Protein AF-A0A529L038-F1 (afdb_monomer)

Sequence (67 aa):
MIKSLVGGVIAATAFVMLSSSAIADPEIVKGPAAEPDCFAPWAADTQFFKYPKKDGPYRIALANGYI

Secondary structure (DSSP, 8-state):
-HHHHHHHHHHHHHHHHTTGGG--PPEEE----SSTTTS--SSTT--EEE-PPPPSSP---------

Structure (mmCIF, N/CA/C/O backbone):
data_AF-A0A52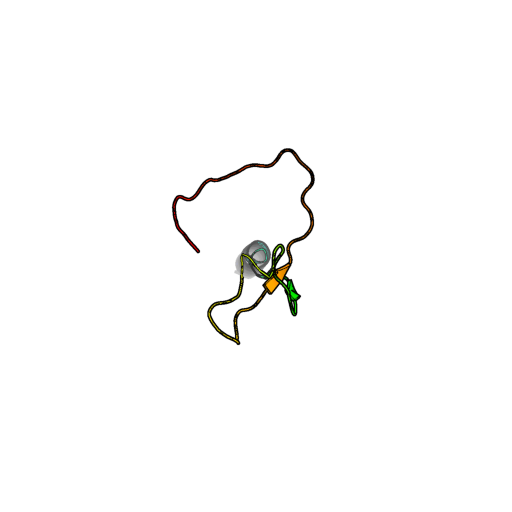9L038-F1
#
_entry.id   AF-A0A529L038-F1
#
loop_
_atom_site.group_PDB
_atom_site.id
_atom_site.type_symbol
_atom_site.label_atom_id
_atom_site.label_alt_id
_atom_site.label_comp_id
_atom_site.label_asym_id
_atom_site.label_entity_id
_atom_site.label_seq_id
_atom_site.pdbx_PDB_ins_code
_atom_site.Cartn_x
_atom_site.Cartn_y
_atom_site.Cartn_z
_atom_site.occupancy
_atom_site.B_iso_or_equiv
_atom_site.auth_seq_id
_atom_site.auth_comp_id
_atom_site.auth_asym_id
_atom_site.auth_atom_id
_atom_site.pdbx_PDB_model_num
ATOM 1 N N . MET A 1 1 ? -44.918 -1.456 26.528 1.00 65.62 1 MET A N 1
ATOM 2 C CA . MET A 1 1 ? -44.384 -2.121 25.315 1.00 65.62 1 MET A CA 1
ATOM 3 C C . MET A 1 1 ? -43.789 -1.138 24.308 1.00 65.62 1 MET A C 1
ATOM 5 O O . MET A 1 1 ? -42.607 -1.260 24.029 1.00 65.62 1 MET A O 1
ATOM 9 N N . ILE A 1 2 ? -44.526 -0.127 23.828 1.00 79.31 2 ILE A N 1
ATOM 10 C CA . ILE A 1 2 ? -44.036 0.837 22.812 1.00 79.31 2 ILE A CA 1
ATOM 11 C C . ILE A 1 2 ? -42.753 1.587 23.222 1.00 79.31 2 ILE A C 1
ATOM 13 O O . ILE A 1 2 ? -41.832 1.693 22.422 1.00 79.31 2 ILE A O 1
ATOM 17 N N . LYS A 1 3 ? -42.634 2.029 24.482 1.00 77.31 3 LYS A N 1
ATOM 18 C CA . LYS A 1 3 ? -41.421 2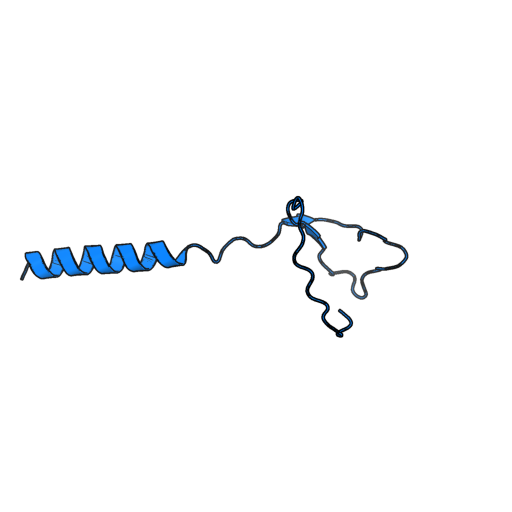.709 24.986 1.00 77.31 3 LYS A CA 1
ATOM 19 C C . LYS A 1 3 ? -40.158 1.832 24.933 1.00 77.31 3 LYS A C 1
ATOM 21 O O . LYS A 1 3 ? -39.104 2.318 24.539 1.00 77.31 3 LYS A O 1
ATOM 26 N N . SER A 1 4 ? -40.270 0.547 25.281 1.00 81.12 4 SER A N 1
ATOM 27 C CA . SER A 1 4 ? -39.147 -0.403 25.188 1.00 81.12 4 SER A CA 1
ATOM 28 C C . SER A 1 4 ? -38.796 -0.747 23.745 1.00 81.12 4 SER A C 1
ATOM 30 O O . SER A 1 4 ? -37.622 -0.914 23.441 1.00 81.12 4 SER A O 1
ATOM 32 N N . LEU A 1 5 ? -39.791 -0.813 22.856 1.00 88.62 5 LEU A N 1
ATOM 33 C CA . LEU A 1 5 ? -39.564 -1.059 21.433 1.00 88.62 5 LEU A CA 1
ATOM 34 C C . LEU A 1 5 ? -38.779 0.099 20.795 1.00 88.62 5 LEU A C 1
ATOM 36 O O . LEU A 1 5 ? -37.771 -0.129 20.137 1.00 88.62 5 LEU A O 1
ATOM 40 N N . VAL A 1 6 ? -39.193 1.342 21.061 1.00 90.56 6 VAL A N 1
ATOM 41 C CA . VAL A 1 6 ? -38.503 2.548 20.573 1.00 90.56 6 VAL A CA 1
ATOM 42 C C . VAL A 1 6 ? -37.081 2.632 21.134 1.00 90.56 6 VAL A C 1
ATOM 44 O O . VAL A 1 6 ? -36.144 2.877 20.379 1.00 90.56 6 VAL A O 1
ATOM 47 N N . GLY A 1 7 ? -36.895 2.358 22.430 1.00 90.75 7 GLY A N 1
ATOM 48 C CA . GLY A 1 7 ? -35.562 2.312 23.040 1.00 90.75 7 GLY A CA 1
ATOM 49 C C . GLY A 1 7 ? -34.649 1.251 22.412 1.00 90.75 7 GLY A C 1
ATOM 50 O O . GLY A 1 7 ? -33.485 1.532 22.136 1.00 90.75 7 GLY A O 1
ATOM 51 N N . GLY A 1 8 ? -35.186 0.062 22.121 1.00 92.69 8 GLY A N 1
ATOM 52 C CA . GLY A 1 8 ? -34.448 -1.015 21.454 1.00 92.69 8 GLY A CA 1
ATOM 53 C C . GLY A 1 8 ? -34.014 -0.660 20.029 1.00 92.69 8 GLY A C 1
ATOM 54 O O . GLY A 1 8 ? -32.867 -0.902 19.661 1.00 92.69 8 GLY A O 1
ATOM 55 N N . VAL A 1 9 ? -34.892 -0.024 19.245 1.00 93.62 9 VAL A N 1
ATOM 56 C CA . VAL A 1 9 ? -34.575 0.425 17.875 1.00 93.62 9 VAL A CA 1
ATOM 57 C C . VAL A 1 9 ? -33.488 1.505 17.875 1.00 93.62 9 VAL A C 1
ATOM 59 O O . VAL A 1 9 ? -32.562 1.446 17.064 1.00 93.62 9 VAL A O 1
ATOM 62 N N . ILE A 1 10 ? -33.548 2.463 18.806 1.00 93.56 10 ILE A N 1
ATOM 63 C CA . ILE A 1 10 ? -32.522 3.509 18.944 1.00 93.56 10 ILE A CA 1
ATOM 64 C C . ILE A 1 10 ? -31.160 2.888 19.284 1.00 93.56 10 ILE A C 1
ATOM 66 O O . ILE A 1 10 ? -30.160 3.218 18.646 1.00 93.56 10 ILE A O 1
ATOM 70 N N . ALA A 1 11 ? -31.122 1.954 20.238 1.00 92.12 11 ALA A N 1
ATOM 71 C CA . ALA A 1 11 ? -29.889 1.277 20.633 1.00 92.12 11 ALA A CA 1
ATOM 72 C C . ALA A 1 11 ? -29.273 0.468 19.478 1.00 92.12 11 ALA A C 1
ATOM 74 O O . ALA A 1 11 ? -28.076 0.581 19.222 1.00 92.12 11 ALA A O 1
ATOM 75 N N . ALA A 1 12 ? -30.083 -0.293 18.735 1.00 90.31 12 ALA A N 1
ATOM 76 C CA . ALA A 1 12 ? -29.606 -1.066 17.588 1.00 90.31 12 ALA A CA 1
ATOM 77 C C . ALA A 1 12 ? -29.035 -0.167 16.477 1.00 90.31 12 ALA A C 1
ATOM 79 O O . ALA A 1 12 ? -27.973 -0.453 15.929 1.00 90.31 12 ALA A O 1
ATOM 80 N N . THR A 1 13 ? -29.695 0.958 16.193 1.00 89.06 13 THR A N 1
ATOM 81 C CA . THR A 1 13 ? -29.235 1.918 15.177 1.00 89.06 13 THR A CA 1
ATOM 82 C C . THR A 1 13 ? -27.900 2.558 15.576 1.00 89.06 13 THR A C 1
ATOM 84 O O . THR A 1 13 ? -27.004 2.695 14.744 1.00 89.06 13 THR A O 1
ATOM 87 N N . ALA A 1 14 ? -27.723 2.892 16.859 1.00 87.94 14 ALA A N 1
ATOM 88 C CA . ALA A 1 14 ? -26.457 3.410 17.377 1.00 87.94 14 ALA A CA 1
ATOM 89 C C . ALA A 1 14 ? -25.310 2.388 17.255 1.00 87.94 14 ALA A C 1
ATOM 91 O O . ALA A 1 14 ? -24.201 2.759 16.871 1.00 87.94 14 ALA A O 1
ATOM 92 N N . PHE A 1 15 ? -25.580 1.103 17.513 1.00 86.75 15 PHE A N 1
ATOM 93 C CA . PHE A 1 15 ? -24.592 0.030 17.352 1.00 86.75 15 PHE A CA 1
ATOM 94 C C . PHE A 1 15 ? -24.136 -0.155 15.900 1.00 86.75 15 PHE A C 1
ATOM 96 O O . PHE A 1 15 ? -22.947 -0.342 15.653 1.00 86.75 15 PHE A O 1
ATOM 103 N N . VAL A 1 16 ? -25.047 -0.049 14.930 1.00 84.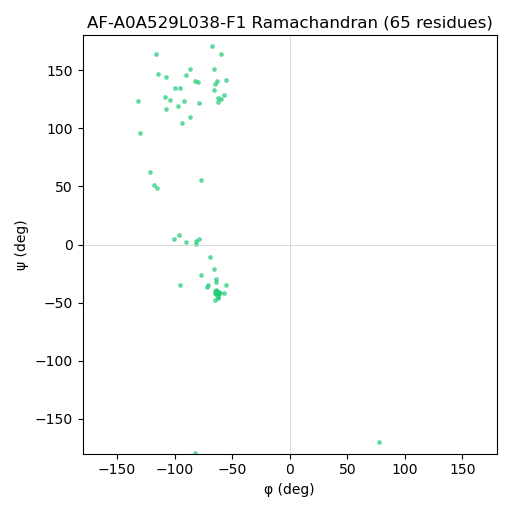56 16 VAL A N 1
ATOM 104 C CA . VAL A 1 16 ? -24.691 -0.154 13.505 1.00 84.56 16 VAL A CA 1
ATOM 105 C C . VAL A 1 16 ? -23.761 0.988 13.083 1.00 84.56 16 VAL A C 1
ATOM 107 O O . VAL A 1 16 ? -22.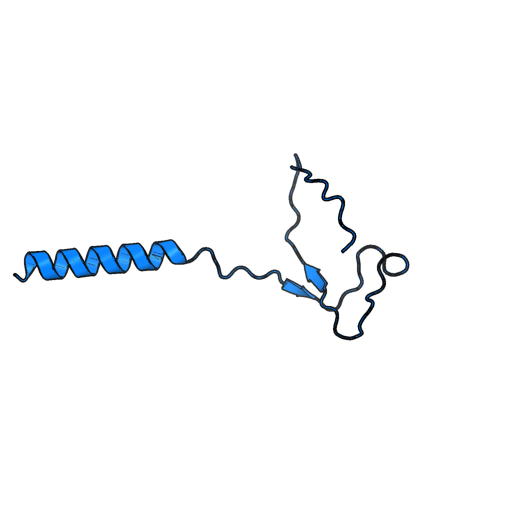755 0.741 12.422 1.00 84.56 16 VAL A O 1
ATOM 110 N N . MET A 1 17 ? -24.022 2.223 13.526 1.00 80.38 17 MET A N 1
ATOM 111 C CA . MET A 1 17 ? -23.207 3.389 13.148 1.00 80.38 17 MET A CA 1
ATOM 112 C C . MET A 1 17 ? -21.752 3.315 13.643 1.00 80.38 17 MET A C 1
ATOM 114 O O . MET A 1 17 ? -20.849 3.811 12.965 1.00 80.38 17 MET A O 1
ATOM 118 N N . LEU A 1 18 ? -21.499 2.638 14.769 1.00 79.38 18 LEU A N 1
ATOM 119 C CA . LEU A 1 18 ? -20.154 2.424 15.325 1.00 79.38 18 LEU A CA 1
ATOM 120 C C . LEU A 1 18 ? -19.275 1.477 14.481 1.00 79.38 18 LEU A C 1
ATOM 122 O O . LEU A 1 18 ? -18.071 1.406 14.706 1.00 79.38 18 LEU A O 1
ATOM 126 N N . SER A 1 19 ? -19.848 0.783 13.492 1.00 67.94 19 SER A N 1
ATOM 127 C CA . SER A 1 19 ? -19.157 -0.225 12.665 1.00 67.94 19 SER A CA 1
ATOM 128 C C . SER A 1 19 ? -18.505 0.348 11.394 1.00 67.94 19 SER A C 1
ATOM 130 O O . SER A 1 19 ? -17.962 -0.399 10.584 1.00 67.94 19 SER A O 1
ATOM 132 N N . SER A 1 20 ? -18.573 1.665 11.179 1.00 64.12 20 SER A N 1
ATOM 133 C CA . SER A 1 20 ? -18.290 2.293 9.874 1.00 64.12 20 SER A CA 1
ATOM 134 C C . SER A 1 20 ? -16.800 2.515 9.562 1.00 64.12 20 SER A C 1
ATOM 136 O O . SER A 1 20 ? -16.470 3.097 8.533 1.00 64.12 20 SER A O 1
ATOM 138 N N . SER A 1 21 ? -15.877 2.084 10.424 1.00 62.62 21 SER A N 1
ATOM 139 C CA . SER A 1 21 ? -14.435 2.352 10.282 1.00 62.62 21 SER A CA 1
ATOM 140 C C . SER A 1 21 ? -13.690 1.413 9.320 1.00 62.62 21 SER A C 1
ATOM 142 O O . SER A 1 21 ? -12.485 1.572 9.143 1.00 62.62 21 SER A O 1
ATOM 144 N N . ALA A 1 22 ? -14.375 0.455 8.688 1.00 64.00 22 ALA A N 1
ATOM 145 C CA . ALA A 1 22 ? -13.740 -0.630 7.933 1.00 64.00 22 ALA A CA 1
ATOM 146 C C . ALA A 1 22 ? -13.702 -0.456 6.397 1.00 64.00 22 ALA A C 1
ATOM 148 O O . ALA A 1 22 ? -13.256 -1.374 5.720 1.00 64.00 22 ALA A O 1
ATOM 149 N N . ILE A 1 23 ? -14.145 0.675 5.826 1.00 62.12 23 ILE A N 1
ATOM 150 C CA . ILE A 1 23 ? -14.233 0.864 4.354 1.00 62.12 23 ILE A CA 1
ATOM 151 C C . ILE A 1 23 ? -13.288 1.969 3.855 1.00 62.12 23 ILE A C 1
ATOM 153 O O . ILE A 1 23 ? -13.687 2.878 3.134 1.00 62.12 23 ILE A O 1
ATOM 157 N N . ALA A 1 24 ? -12.024 1.935 4.268 1.00 70.00 24 ALA A N 1
ATOM 158 C CA . ALA A 1 24 ? -11.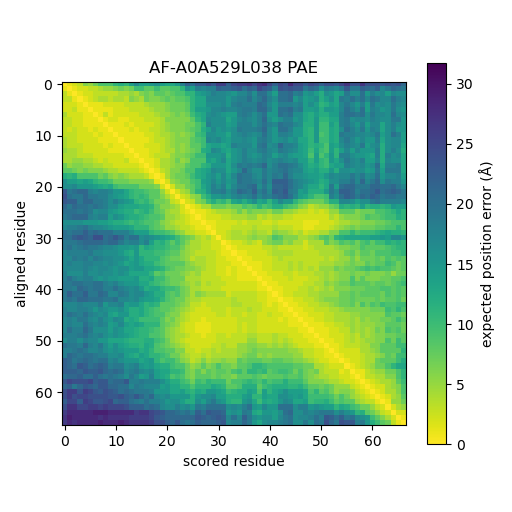002 2.847 3.752 1.00 70.00 24 ALA A CA 1
ATOM 159 C C . ALA A 1 24 ? -9.862 2.049 3.115 1.00 70.00 24 ALA A C 1
ATOM 161 O O . ALA A 1 24 ? -8.724 2.092 3.587 1.00 70.00 24 ALA A O 1
ATOM 162 N N . ASP A 1 25 ? -10.186 1.297 2.062 1.00 76.12 25 ASP A N 1
ATOM 163 C CA . ASP A 1 25 ? -9.167 0.640 1.247 1.00 76.12 25 ASP A CA 1
ATOM 164 C C . ASP A 1 25 ? -8.270 1.702 0.584 1.00 76.12 25 ASP A C 1
ATOM 166 O O . ASP A 1 25 ? -8.755 2.765 0.175 1.00 76.12 25 ASP A O 1
ATOM 170 N N . PRO A 1 26 ? -6.951 1.466 0.498 1.00 84.62 26 PRO A N 1
ATOM 171 C CA . PRO A 1 26 ? -6.032 2.413 -0.115 1.00 84.62 26 PRO A CA 1
ATOM 172 C C . PRO A 1 26 ? -6.295 2.569 -1.618 1.00 84.62 26 PRO A C 1
ATOM 174 O O . PRO A 1 26 ? -6.729 1.643 -2.302 1.00 84.62 26 PRO A O 1
ATOM 177 N N . GLU A 1 27 ? -5.984 3.752 -2.150 1.00 88.69 27 GLU A N 1
ATOM 178 C CA . GLU A 1 27 ? -6.153 4.057 -3.573 1.00 88.69 27 GLU A CA 1
ATOM 179 C C . GLU A 1 27 ? -5.269 3.125 -4.420 1.00 88.69 27 GLU A C 1
ATOM 181 O O . GLU A 1 27 ? -4.048 3.105 -4.245 1.00 88.69 27 GLU A O 1
ATOM 186 N N . ILE A 1 28 ? -5.872 2.373 -5.350 1.00 91.38 28 ILE A N 1
ATOM 187 C CA . ILE A 1 28 ? -5.131 1.575 -6.336 1.00 91.38 28 ILE A CA 1
ATOM 188 C C . ILE A 1 28 ? -4.644 2.502 -7.450 1.00 91.38 28 ILE A C 1
ATOM 190 O O . ILE A 1 28 ? -5.438 3.143 -8.138 1.00 91.38 28 ILE A O 1
ATOM 194 N N . VAL A 1 29 ? -3.333 2.538 -7.663 1.00 90.31 29 VAL A N 1
ATOM 195 C CA . VAL A 1 29 ? -2.673 3.326 -8.707 1.00 90.31 29 VAL A CA 1
ATOM 196 C C . VAL A 1 29 ? -1.965 2.419 -9.712 1.00 90.31 29 VAL A C 1
ATOM 198 O O . VAL A 1 29 ? -1.729 1.239 -9.466 1.00 90.31 29 VAL A O 1
ATOM 201 N N . LYS A 1 30 ? -1.610 2.970 -10.877 1.00 85.44 30 LYS A N 1
ATOM 202 C CA . LYS A 1 30 ? -0.979 2.217 -11.977 1.00 85.44 30 LYS A CA 1
ATOM 203 C C . LYS A 1 30 ? 0.527 1.951 -11.786 1.00 85.44 30 LYS A C 1
ATOM 205 O O . LYS A 1 30 ? 1.156 1.415 -12.691 1.00 85.44 30 LYS A O 1
ATOM 210 N N . GLY A 1 31 ? 1.098 2.317 -10.637 1.00 80.56 31 GLY A N 1
ATOM 211 C CA . GLY A 1 31 ? 2.541 2.255 -10.387 1.00 80.56 31 GLY A CA 1
ATOM 212 C C . GLY A 1 31 ? 3.321 3.407 -11.042 1.00 80.56 31 GLY A C 1
ATOM 213 O O . GLY A 1 31 ? 2.708 4.366 -11.524 1.00 80.56 31 GLY A O 1
ATOM 214 N N . PRO A 1 32 ? 4.664 3.338 -11.058 1.00 85.88 32 PRO A N 1
ATOM 215 C CA . PRO A 1 32 ? 5.479 2.203 -10.620 1.00 85.88 32 PRO A CA 1
ATOM 216 C C . PRO A 1 32 ? 5.703 2.174 -9.095 1.00 85.88 32 PRO A C 1
ATOM 218 O O . PRO A 1 32 ? 5.194 3.025 -8.362 1.00 85.88 32 PRO A O 1
ATOM 221 N N . ALA A 1 33 ? 6.450 1.176 -8.610 1.00 85.19 33 ALA A N 1
ATOM 222 C CA . ALA A 1 33 ? 6.955 1.171 -7.239 1.00 85.19 33 ALA A CA 1
ATOM 223 C C . ALA A 1 33 ? 7.857 2.391 -6.984 1.00 85.19 33 ALA A C 1
ATOM 225 O O . ALA A 1 33 ? 8.342 3.020 -7.923 1.00 85.19 33 ALA A O 1
ATOM 226 N N . ALA A 1 34 ? 8.117 2.693 -5.708 1.00 84.69 34 ALA A N 1
ATOM 227 C CA . ALA A 1 34 ? 9.002 3.796 -5.329 1.00 84.69 34 ALA A CA 1
ATOM 228 C C . ALA A 1 34 ? 10.399 3.685 -5.971 1.00 84.69 34 ALA A C 1
ATOM 230 O O . ALA A 1 34 ? 10.963 4.705 -6.343 1.00 84.69 34 ALA A O 1
ATOM 231 N N . GLU A 1 35 ? 10.899 2.455 -6.142 1.00 87.06 35 GLU A N 1
ATOM 232 C CA . GLU A 1 35 ? 12.101 2.138 -6.921 1.00 87.06 35 GLU A CA 1
ATOM 233 C C . GLU A 1 35 ? 11.795 0.990 -7.895 1.00 87.06 35 GLU A C 1
ATOM 235 O O . GLU A 1 35 ? 11.821 -0.176 -7.492 1.00 87.06 35 GLU A O 1
ATOM 240 N N . PRO A 1 36 ? 11.452 1.287 -9.160 1.00 87.81 36 PRO A N 1
ATOM 241 C CA . PRO A 1 36 ? 10.952 0.289 -10.108 1.00 87.81 36 PRO A CA 1
ATOM 242 C C . PRO A 1 36 ? 11.973 -0.805 -10.448 1.00 87.81 36 PRO A C 1
ATOM 244 O O . PRO A 1 36 ? 11.585 -1.949 -10.670 1.00 87.81 36 PRO A O 1
ATOM 247 N N . ASP A 1 37 ? 13.264 -0.460 -10.446 1.00 89.25 37 ASP A N 1
ATOM 248 C CA . ASP A 1 37 ? 14.354 -1.388 -10.772 1.00 89.25 37 ASP A CA 1
ATOM 249 C C . ASP A 1 37 ? 14.665 -2.356 -9.616 1.00 89.25 37 ASP A C 1
ATOM 251 O O . ASP A 1 37 ? 15.144 -3.467 -9.841 1.00 89.25 37 ASP A O 1
ATOM 255 N N . CYS A 1 38 ? 14.371 -1.954 -8.374 1.00 86.94 38 CYS A N 1
ATOM 256 C CA . CYS A 1 38 ? 14.598 -2.758 -7.168 1.00 86.94 38 CYS A CA 1
ATOM 257 C C . CYS A 1 38 ? 13.351 -3.544 -6.741 1.00 86.94 38 CYS A C 1
ATOM 259 O O . CYS A 1 38 ? 13.464 -4.650 -6.217 1.00 86.94 38 CYS A O 1
ATOM 261 N N . PHE A 1 39 ? 12.163 -2.968 -6.944 1.00 87.00 39 PHE A N 1
ATOM 262 C CA . PHE A 1 39 ? 10.874 -3.495 -6.488 1.00 87.00 39 PHE A CA 1
ATOM 263 C C . PHE A 1 39 ? 9.962 -3.808 -7.676 1.00 87.00 39 PHE A C 1
ATOM 265 O O . PHE A 1 39 ? 8.815 -3.355 -7.749 1.00 87.00 39 PHE A O 1
ATOM 272 N N . ALA A 1 40 ? 10.493 -4.567 -8.634 1.00 88.25 40 ALA A N 1
ATOM 273 C CA . ALA A 1 40 ? 9.719 -5.043 -9.767 1.00 88.25 40 ALA A CA 1
ATOM 274 C C . ALA A 1 40 ? 8.624 -6.016 -9.287 1.00 88.25 40 ALA A C 1
ATOM 276 O O . ALA A 1 40 ? 8.909 -6.923 -8.498 1.00 88.25 40 ALA A O 1
ATOM 277 N N . PRO A 1 41 ? 7.372 -5.861 -9.748 1.00 86.62 41 PRO A N 1
ATOM 278 C CA . PRO A 1 41 ? 6.314 -6.794 -9.401 1.00 86.62 41 PRO A CA 1
ATOM 279 C C . PRO A 1 41 ? 6.617 -8.180 -9.977 1.00 86.62 41 PRO A C 1
ATOM 281 O O . PRO A 1 41 ? 7.027 -8.310 -11.131 1.00 86.62 41 PRO A O 1
ATOM 284 N N . TRP A 1 42 ? 6.376 -9.227 -9.188 1.00 86.19 42 TRP A N 1
ATOM 285 C CA . TRP A 1 42 ? 6.578 -10.603 -9.648 1.00 86.19 42 TRP A CA 1
ATOM 286 C C . TRP A 1 42 ? 5.508 -11.033 -10.664 1.00 86.19 42 TRP A C 1
ATOM 288 O O . TRP A 1 42 ? 5.807 -11.735 -11.630 1.00 86.19 42 TRP A O 1
ATOM 298 N N . ALA A 1 43 ? 4.266 -10.584 -10.474 1.00 89.06 43 ALA A N 1
ATOM 299 C CA . ALA A 1 43 ? 3.146 -10.881 -11.360 1.00 89.06 43 ALA A CA 1
ATOM 300 C C . ALA A 1 43 ? 2.636 -9.617 -12.064 1.00 89.06 43 ALA A C 1
ATOM 302 O O . ALA A 1 43 ? 2.650 -8.521 -11.500 1.00 89.06 43 ALA A O 1
ATOM 303 N N . ALA A 1 44 ? 2.154 -9.771 -13.299 1.00 88.31 44 ALA A N 1
ATOM 304 C CA . ALA A 1 44 ? 1.689 -8.660 -14.133 1.00 88.31 44 ALA A CA 1
ATOM 305 C C . ALA A 1 44 ? 0.437 -7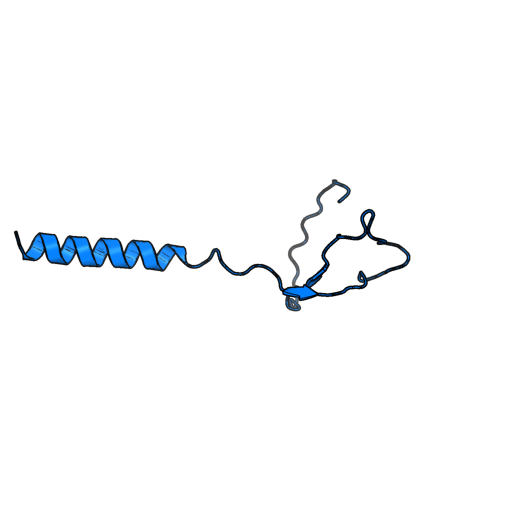.945 -13.587 1.00 88.31 44 ALA A C 1
ATOM 307 O O . ALA A 1 44 ? 0.173 -6.804 -13.955 1.00 88.31 44 ALA A O 1
ATOM 308 N N . ASP A 1 45 ? -0.332 -8.606 -12.724 1.00 89.62 45 ASP A N 1
ATOM 309 C CA . ASP A 1 45 ? -1.552 -8.102 -12.091 1.00 89.62 45 ASP A CA 1
ATOM 310 C C . ASP A 1 45 ? -1.312 -7.512 -10.690 1.00 89.62 45 ASP A C 1
ATOM 312 O O . ASP A 1 45 ? -2.262 -7.149 -9.994 1.00 89.62 45 ASP A O 1
ATOM 316 N N . THR A 1 46 ? -0.047 -7.369 -10.281 1.00 90.75 46 THR A N 1
ATOM 317 C CA . THR A 1 46 ? 0.315 -6.754 -8.998 1.00 90.75 46 THR A CA 1
ATOM 318 C C . THR A 1 46 ? -0.209 -5.315 -8.919 1.00 90.75 46 THR A C 1
ATOM 320 O O . THR A 1 46 ? 0.088 -4.479 -9.775 1.00 90.75 46 THR A O 1
ATOM 323 N N . GLN A 1 47 ? -0.977 -5.013 -7.870 1.00 90.50 47 GLN A N 1
ATOM 324 C CA . GLN A 1 47 ? -1.557 -3.689 -7.637 1.00 90.50 47 GLN A CA 1
ATOM 325 C C . GLN A 1 47 ? -0.626 -2.798 -6.810 1.00 90.50 47 GLN A C 1
ATOM 327 O O . GLN A 1 47 ? 0.044 -3.260 -5.888 1.00 90.50 47 GLN A O 1
ATOM 332 N N . PHE A 1 48 ? -0.639 -1.495 -7.094 1.00 89.69 48 PHE A N 1
ATOM 333 C CA . PHE A 1 48 ? 0.075 -0.499 -6.299 1.00 89.69 48 PHE A CA 1
ATOM 334 C C . PHE A 1 48 ? -0.917 0.264 -5.435 1.00 89.69 48 PHE A C 1
ATOM 336 O O . PHE A 1 48 ? -1.857 0.863 -5.950 1.00 89.69 48 PHE A O 1
ATOM 343 N N . PHE A 1 49 ? -0.688 0.274 -4.127 1.00 90.62 49 PHE A N 1
ATOM 344 C CA . PHE A 1 49 ? -1.511 1.020 -3.183 1.00 90.62 49 PHE A CA 1
ATOM 345 C C . PHE A 1 49 ? -0.847 2.341 -2.814 1.00 90.62 49 PHE A C 1
ATOM 347 O O . PHE A 1 49 ? 0.342 2.389 -2.494 1.00 90.62 49 PHE A O 1
ATOM 354 N N . LYS A 1 50 ? -1.630 3.416 -2.811 1.00 85.88 50 LYS A N 1
ATOM 355 C CA . LYS A 1 50 ? -1.187 4.743 -2.402 1.00 85.88 50 LYS A CA 1
ATOM 356 C C . LYS A 1 50 ? -1.806 5.113 -1.063 1.00 85.88 50 LYS A C 1
ATOM 358 O O . LYS A 1 50 ? -3.022 5.103 -0.882 1.00 85.88 50 LYS A O 1
ATOM 363 N N . TYR A 1 51 ? -0.934 5.493 -0.136 1.00 85.31 51 TYR A N 1
ATOM 364 C CA . TYR A 1 51 ? -1.310 5.978 1.183 1.00 85.31 51 TYR A CA 1
ATOM 365 C C . TYR A 1 51 ? -1.075 7.488 1.267 1.00 85.31 51 TYR A C 1
ATOM 367 O O . TYR A 1 51 ? -0.096 7.987 0.702 1.00 85.31 51 TYR A O 1
ATOM 375 N N . PRO A 1 52 ? -1.931 8.237 1.983 1.00 85.44 52 PRO A N 1
ATOM 376 C CA . PRO A 1 52 ? -1.659 9.632 2.291 1.00 85.44 52 PRO A CA 1
ATOM 377 C C . PRO A 1 52 ? -0.306 9.782 2.990 1.00 85.44 52 PRO A C 1
ATOM 379 O O . PRO A 1 52 ? 0.059 8.968 3.846 1.00 85.44 52 PRO A O 1
ATOM 382 N N . LYS A 1 53 ? 0.426 10.848 2.650 1.00 86.38 53 LYS A N 1
ATOM 383 C CA . LYS A 1 53 ? 1.667 11.194 3.343 1.00 86.38 53 LYS A CA 1
ATOM 384 C C . LYS A 1 53 ? 1.367 11.378 4.832 1.00 86.38 53 LYS A C 1
ATOM 386 O O . LYS A 1 53 ? 0.46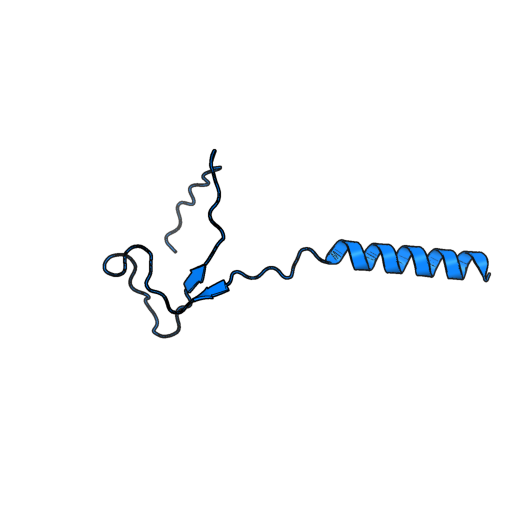9 12.130 5.198 1.00 86.38 53 LYS A O 1
ATOM 391 N N . LYS A 1 54 ? 2.136 10.698 5.678 1.00 85.31 54 LYS A N 1
ATOM 392 C CA . LYS A 1 54 ? 2.153 10.939 7.121 1.00 85.31 54 LYS A CA 1
ATOM 393 C C . LYS A 1 54 ? 3.306 11.881 7.420 1.00 85.31 54 LYS A C 1
ATOM 395 O O . LYS A 1 54 ? 4.399 11.673 6.902 1.00 85.31 54 LYS A O 1
ATOM 400 N N . ASP A 1 55 ? 3.068 12.889 8.242 1.00 89.56 55 ASP A N 1
ATOM 401 C CA . ASP A 1 55 ? 4.148 13.679 8.820 1.00 89.56 55 ASP A CA 1
ATOM 402 C C . ASP A 1 55 ? 4.638 12.998 10.107 1.00 89.56 55 ASP A C 1
ATOM 404 O O . ASP A 1 55 ? 3.902 12.247 10.755 1.00 89.56 55 ASP A O 1
ATOM 408 N N . GLY A 1 56 ? 5.916 13.185 10.435 1.00 87.06 56 GLY A N 1
ATOM 409 C CA . GLY A 1 56 ? 6.538 12.540 11.592 1.00 87.06 56 GLY A CA 1
ATOM 410 C C . GLY A 1 56 ? 5.986 13.033 12.943 1.00 87.06 56 GLY A C 1
ATOM 411 O O . GLY A 1 56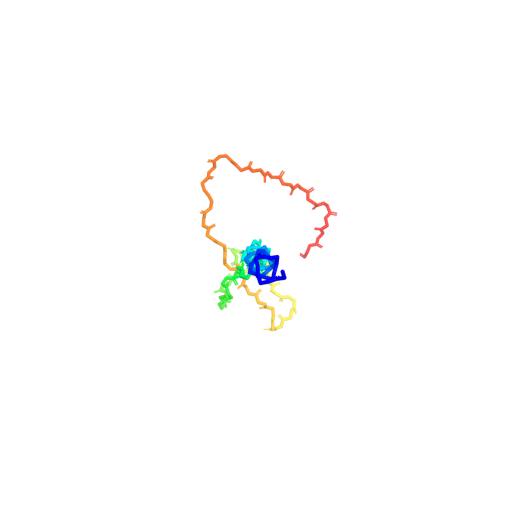 ? 5.274 14.037 12.994 1.00 87.06 56 GLY A O 1
ATOM 412 N N . PRO A 1 57 ? 6.354 12.375 14.059 1.00 90.81 57 PRO A N 1
ATOM 413 C CA . PRO A 1 57 ? 7.293 11.253 14.166 1.00 90.81 57 PRO A CA 1
ATOM 414 C C . PRO A 1 57 ? 6.671 9.902 13.773 1.00 90.81 57 PRO A C 1
ATOM 416 O O . PRO A 1 57 ? 5.536 9.586 14.127 1.00 90.81 57 PRO A O 1
ATOM 419 N N . TYR A 1 58 ? 7.434 9.072 13.058 1.00 86.12 58 TYR A N 1
ATOM 420 C CA . TYR A 1 58 ? 6.956 7.770 12.589 1.00 86.12 58 TYR A CA 1
ATOM 421 C C . TYR A 1 58 ? 7.064 6.690 13.667 1.00 86.12 58 TYR A C 1
ATOM 423 O O . TYR A 1 58 ? 8.067 6.588 14.371 1.00 86.12 58 TYR A O 1
ATOM 431 N N . ARG A 1 59 ? 6.05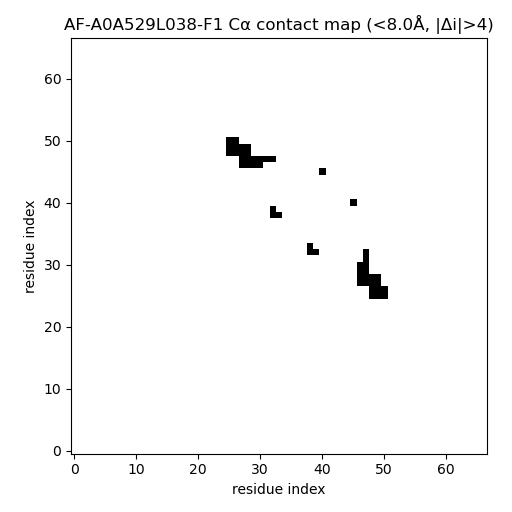1 5.821 13.739 1.00 82.75 59 ARG A N 1
ATOM 432 C CA . ARG A 1 59 ? 6.124 4.553 14.476 1.00 82.75 59 ARG A CA 1
ATOM 433 C C . ARG A 1 59 ? 6.554 3.469 13.494 1.00 82.75 59 ARG A C 1
ATOM 435 O O . ARG A 1 59 ? 5.757 3.060 12.655 1.00 82.75 59 ARG A O 1
ATOM 442 N N . ILE A 1 60 ? 7.813 3.053 13.572 1.00 79.75 60 ILE A N 1
ATOM 443 C CA . ILE A 1 60 ? 8.388 2.038 12.684 1.00 79.75 60 ILE A CA 1
ATOM 444 C C . ILE A 1 60 ? 8.211 0.668 13.338 1.00 79.75 60 ILE A C 1
ATOM 446 O O . ILE A 1 60 ? 8.657 0.457 14.464 1.00 79.75 60 ILE A O 1
ATOM 450 N N . ALA A 1 61 ? 7.564 -0.255 12.632 1.00 80.50 61 ALA A N 1
ATOM 451 C CA . ALA A 1 61 ? 7.553 -1.669 12.978 1.00 80.50 61 ALA A CA 1
ATOM 452 C C . ALA A 1 61 ? 8.429 -2.406 11.962 1.00 80.50 61 ALA A C 1
ATOM 454 O O . ALA A 1 61 ? 8.126 -2.401 10.771 1.00 80.50 61 ALA A O 1
ATOM 455 N N . LEU A 1 62 ? 9.526 -3.007 12.426 1.00 74.94 62 LEU A N 1
ATOM 456 C CA . LEU A 1 62 ? 10.359 -3.871 11.595 1.00 74.94 62 LEU A CA 1
ATOM 457 C C . LEU A 1 62 ? 9.786 -5.289 11.646 1.00 74.94 62 LEU A C 1
ATOM 459 O O . LEU A 1 62 ? 9.872 -5.955 12.676 1.00 74.94 62 LEU A O 1
ATOM 463 N N . ALA A 1 63 ? 9.205 -5.746 10.542 1.00 79.31 63 ALA A N 1
ATOM 464 C CA . ALA A 1 63 ? 8.838 -7.143 10.364 1.00 79.31 63 ALA A CA 1
ATOM 465 C C . ALA A 1 63 ? 9.952 -7.845 9.575 1.00 79.31 63 ALA A C 1
ATOM 467 O O . ALA A 1 63 ? 10.231 -7.466 8.442 1.00 79.31 63 ALA A O 1
ATOM 468 N N . ASN A 1 64 ? 10.588 -8.868 10.159 1.00 62.78 64 ASN A N 1
ATOM 469 C CA . ASN A 1 64 ? 11.562 -9.734 9.473 1.00 62.78 64 ASN A CA 1
ATOM 470 C C . ASN A 1 64 ? 10.848 -10.745 8.556 1.00 62.78 64 ASN A C 1
ATOM 472 O O . ASN A 1 64 ? 10.997 -11.956 8.700 1.00 62.78 64 ASN A O 1
ATOM 476 N N . GLY A 1 65 ? 10.027 -10.240 7.642 1.00 56.88 65 GLY A N 1
ATOM 477 C CA . GLY A 1 65 ? 9.400 -11.014 6.582 1.00 56.88 65 GLY A CA 1
ATOM 478 C C . GLY A 1 65 ? 9.608 -10.273 5.273 1.00 56.88 65 GLY A C 1
ATOM 479 O O . GLY A 1 65 ? 9.251 -9.103 5.177 1.00 56.88 65 GLY A O 1
ATOM 480 N N . TYR A 1 66 ? 10.215 -10.935 4.291 1.00 47.03 66 TYR A N 1
ATOM 481 C CA . TYR A 1 66 ? 10.156 -10.461 2.911 1.00 47.03 66 TYR A CA 1
ATOM 482 C C . TYR A 1 66 ? 8.684 -10.485 2.467 1.00 47.03 66 TYR A C 1
ATOM 484 O O . TYR A 1 66 ? 8.028 -11.518 2.624 1.00 47.03 66 TYR A O 1
ATOM 492 N N . ILE A 1 67 ? 8.180 -9.351 1.971 1.00 51.72 67 ILE A N 1
ATOM 493 C CA . ILE A 1 67 ? 6.950 -9.265 1.168 1.00 51.72 67 ILE A CA 1
ATOM 494 C C . ILE A 1 67 ? 7.385 -9.196 -0.288 1.00 51.72 67 ILE A C 1
ATOM 496 O O . ILE A 1 67 ? 8.270 -8.354 -0.568 1.00 51.72 67 ILE A O 1
#

Solvent-accessible surface area (backbone atoms only — not comparable to full-atom values): 4741 Å² total; per-residue (Å²): 110,70,69,60,53,53,52,50,53,53,53,53,53,56,58,57,64,72,63,69,83,78,81,75,79,63,51,77,48,94,60,76,50,99,48,50,92,81,54,60,70,92,50,95,82,65,81,34,71,49,73,83,88,76,77,79,88,80,87,84,80,88,68,99,61,94,128

Foldseek 3Di:
DVVVVVVVVVVVVVVVVVVPPPPCFFDWDPDDPPDCVVDPDPDPPDTDGDDPDDDDDDDDDDDPDDD

Mean predicted aligned error: 10.64 Å

pLDDT: mean 82.28, std 10.46, range [47.03, 93.62]

Radius of gyration: 21.76 Å; Cα contacts (8 Å, |Δi|>4): 24; chains: 1; bounding box: 59×25×39 Å